Protein AF-A0A319BJ89-F1 (afdb_monomer_lite)

Radius of gyration: 18.57 Å; chains: 1; bounding box: 40×26×75 Å

pLDDT: mean 70.77, std 19.44, range [34.34, 92.25]

Secondary structure (DSSP, 8-state):
---------------------S--TT-EEEHHHHHHHHHHHS--S-------SS-----HHHHHHHHHHHHHTT-GGGGT-GGGGGGEEEEE-TTS-EEEEEPPTTEEEE---TTS--EEEE----

Structure (mmCIF, N/CA/C/O backbone):
data_AF-A0A319BJ89-F1
#
_entry.id   AF-A0A319BJ89-F1
#
loop_
_atom_site.group_PDB
_atom_site.id
_atom_site.type_symbol
_atom_site.label_atom_id
_atom_site.label_alt_id
_atom_site.label_comp_id
_atom_site.label_asym_id
_atom_site.label_entity_id
_atom_site.label_seq_id
_atom_site.pdbx_PDB_ins_code
_atom_site.Cartn_x
_atom_site.Cartn_y
_atom_site.Cartn_z
_atom_site.occupancy
_atom_site.B_iso_or_equiv
_atom_site.auth_seq_id
_atom_site.auth_comp_id
_atom_site.auth_asym_id
_atom_site.auth_atom_id
_atom_site.pdbx_PDB_model_num
ATOM 1 N N . MET A 1 1 ? 1.096 -6.872 54.218 1.00 38.06 1 MET A N 1
ATOM 2 C CA . MET A 1 1 ? -0.033 -6.518 53.331 1.00 38.06 1 MET A CA 1
ATOM 3 C C . MET A 1 1 ? 0.555 -6.288 51.948 1.00 38.06 1 MET A C 1
ATOM 5 O O . MET A 1 1 ? 1.396 -5.411 51.813 1.00 38.06 1 MET A O 1
ATOM 9 N N . MET A 1 2 ? 0.243 -7.154 50.984 1.00 40.88 2 MET A N 1
ATOM 10 C CA . MET A 1 2 ? 0.835 -7.157 49.641 1.00 40.88 2 MET A CA 1
ATOM 11 C C . MET A 1 2 ? -0.103 -6.385 48.708 1.00 40.88 2 MET A C 1
ATOM 13 O O . MET A 1 2 ? -1.248 -6.794 48.538 1.00 40.88 2 MET A O 1
ATOM 17 N N . LEU A 1 3 ? 0.339 -5.243 48.171 1.00 45.06 3 LEU A N 1
ATOM 18 C CA . LEU A 1 3 ? -0.423 -4.503 47.163 1.00 45.06 3 LEU A CA 1
ATOM 19 C C . LEU A 1 3 ? -0.260 -5.206 45.812 1.00 45.06 3 LEU A C 1
ATOM 21 O O . LEU A 1 3 ? 0.769 -5.079 45.154 1.00 45.06 3 LEU A O 1
ATOM 25 N N . THR A 1 4 ? -1.274 -5.958 45.397 1.00 51.03 4 THR A N 1
ATOM 26 C CA . THR A 1 4 ? -1.415 -6.427 44.016 1.00 51.03 4 THR A CA 1
ATOM 27 C C . THR A 1 4 ? -1.727 -5.234 43.119 1.00 51.03 4 THR A C 1
ATOM 29 O O . THR A 1 4 ? -2.862 -4.765 43.068 1.00 51.03 4 THR A O 1
ATOM 32 N N . ALA A 1 5 ? -0.708 -4.724 42.430 1.00 54.34 5 ALA A N 1
ATOM 33 C CA . ALA A 1 5 ? -0.881 -3.747 41.367 1.00 54.34 5 ALA A CA 1
ATOM 34 C C . ALA A 1 5 ? -1.501 -4.447 40.148 1.00 54.34 5 ALA A C 1
ATOM 36 O O . ALA A 1 5 ? -0.848 -5.237 39.469 1.00 54.34 5 ALA A O 1
ATOM 37 N N . ILE A 1 6 ? -2.783 -4.184 39.898 1.00 59.84 6 ILE A N 1
ATOM 38 C CA . ILE A 1 6 ? -3.468 -4.606 38.676 1.00 59.84 6 ILE A CA 1
ATOM 39 C C . ILE A 1 6 ? -3.052 -3.621 37.586 1.00 59.84 6 ILE A C 1
ATOM 41 O O . ILE A 1 6 ? -3.474 -2.467 37.588 1.00 59.84 6 ILE A O 1
ATOM 45 N N . ILE A 1 7 ? -2.191 -4.064 36.673 1.00 58.72 7 ILE A N 1
ATOM 46 C CA . ILE A 1 7 ? -1.822 -3.286 35.491 1.00 58.72 7 ILE A CA 1
ATOM 47 C C . ILE A 1 7 ? -2.914 -3.536 34.449 1.00 58.72 7 ILE A C 1
ATOM 49 O O . ILE A 1 7 ? -2.879 -4.516 33.708 1.00 58.72 7 ILE A O 1
ATOM 53 N N . THR A 1 8 ? -3.934 -2.681 34.430 1.00 52.72 8 THR A N 1
ATOM 54 C CA . THR A 1 8 ? -4.906 -2.622 33.335 1.00 52.72 8 THR A CA 1
ATOM 55 C C . THR A 1 8 ? -4.176 -2.253 32.048 1.00 52.72 8 THR A C 1
ATOM 57 O O . THR A 1 8 ? -3.699 -1.127 31.904 1.00 52.72 8 THR A O 1
ATOM 60 N N . ALA A 1 9 ? -4.079 -3.200 31.115 1.00 54.69 9 ALA A N 1
ATOM 61 C CA . ALA A 1 9 ? -3.617 -2.931 29.762 1.00 54.69 9 ALA A CA 1
ATOM 62 C C . ALA A 1 9 ? -4.633 -2.006 29.080 1.00 54.69 9 ALA A C 1
ATOM 64 O O . ALA A 1 9 ? -5.747 -2.418 28.760 1.00 54.69 9 ALA A O 1
ATOM 65 N N . ALA A 1 10 ? -4.265 -0.740 28.888 1.00 51.34 10 ALA A N 1
ATOM 66 C CA . ALA A 1 10 ? -4.998 0.140 27.997 1.00 51.34 10 ALA A CA 1
ATOM 67 C C . ALA A 1 10 ? -4.801 -0.393 26.572 1.00 51.34 10 ALA A C 1
ATOM 69 O O . ALA A 1 10 ? -3.725 -0.249 25.993 1.00 51.34 10 ALA A O 1
ATOM 70 N N . ALA A 1 11 ? -5.820 -1.049 26.016 1.00 47.56 11 ALA A N 1
ATOM 71 C CA . ALA A 1 11 ? -5.879 -1.258 24.581 1.00 47.56 11 ALA A CA 1
ATOM 72 C C . ALA A 1 11 ? -5.996 0.132 23.946 1.00 47.56 11 ALA A C 1
ATOM 74 O O . ALA A 1 11 ? -7.044 0.772 24.041 1.00 47.56 11 ALA A O 1
ATOM 75 N N . LEU A 1 12 ? -4.904 0.629 23.359 1.00 40.59 12 LEU A N 1
ATOM 76 C CA . LEU A 1 12 ? -4.971 1.783 22.474 1.00 40.59 12 LEU A CA 1
ATOM 77 C C . LEU A 1 12 ? -5.789 1.351 21.259 1.00 40.59 12 LEU A C 1
ATOM 79 O O . LEU A 1 12 ? -5.257 0.812 20.292 1.00 40.59 12 LEU A O 1
ATOM 83 N N . ALA A 1 13 ? -7.100 1.560 21.320 1.00 43.91 13 ALA A N 1
ATOM 84 C CA . ALA A 1 13 ? -7.894 1.662 20.117 1.00 43.91 13 ALA A CA 1
ATOM 85 C C . ALA A 1 13 ? -7.419 2.941 19.427 1.00 43.91 13 ALA A C 1
ATOM 87 O O . ALA A 1 13 ? -7.882 4.040 19.733 1.00 43.91 13 ALA A O 1
ATOM 88 N N . PHE A 1 14 ? -6.434 2.808 18.536 1.00 37.88 14 PHE A N 1
ATOM 89 C CA . PHE A 1 14 ? -6.236 3.798 17.497 1.00 37.88 14 PHE A CA 1
ATOM 90 C C . PHE A 1 14 ? -7.548 3.802 16.724 1.00 37.88 14 PHE A C 1
ATOM 92 O O . PHE A 1 14 ? -7.796 2.926 15.900 1.00 37.88 14 PHE A O 1
ATOM 99 N N . ALA A 1 15 ? -8.425 4.752 17.041 1.00 41.91 15 ALA A N 1
ATOM 100 C CA . ALA A 1 15 ? -9.450 5.171 16.114 1.00 41.91 15 ALA A CA 1
ATOM 101 C C . ALA A 1 15 ? -8.685 5.763 14.931 1.00 41.91 15 ALA A C 1
ATOM 103 O O . ALA A 1 15 ? -8.436 6.968 14.867 1.00 41.91 15 ALA A O 1
ATOM 104 N N . ALA A 1 16 ? -8.220 4.883 14.040 1.00 41.25 16 ALA A N 1
ATOM 105 C CA . ALA A 1 16 ? -7.848 5.249 12.700 1.00 41.25 16 A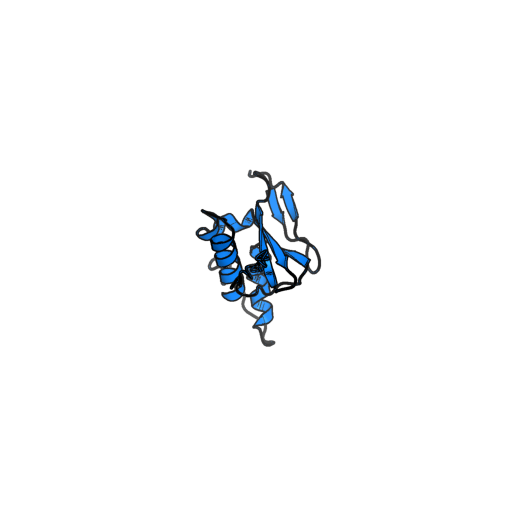LA A CA 1
ATOM 106 C C . ALA A 1 16 ? -9.119 5.864 12.136 1.00 41.25 16 ALA A C 1
ATOM 108 O O . ALA A 1 16 ? -10.036 5.178 11.700 1.00 41.25 16 ALA A O 1
ATOM 109 N N . SER A 1 17 ? -9.198 7.186 12.225 1.00 40.19 17 SER A N 1
ATOM 110 C CA . SER A 1 17 ? -10.139 7.982 11.457 1.00 40.19 17 SER A CA 1
ATOM 111 C C . SER A 1 17 ? -9.629 7.936 10.016 1.00 40.19 17 SER A C 1
ATOM 113 O O . SER A 1 17 ? -9.170 8.930 9.469 1.00 40.19 17 SER A O 1
ATOM 115 N N . ALA A 1 18 ? -9.553 6.731 9.455 1.00 48.38 18 ALA A N 1
ATOM 116 C CA . ALA A 1 18 ? -9.361 6.509 8.047 1.00 48.38 18 ALA A CA 1
ATOM 117 C C . ALA A 1 18 ? -10.747 6.728 7.462 1.00 48.38 18 ALA A C 1
ATOM 119 O O . ALA A 1 18 ? -11.698 6.045 7.843 1.00 48.38 18 ALA A O 1
ATOM 120 N N . SER A 1 19 ? -10.894 7.733 6.608 1.00 58.28 19 SER A N 1
ATOM 121 C CA . SER A 1 19 ? -12.042 7.817 5.712 1.00 58.28 19 SER A CA 1
ATOM 122 C C . SER A 1 19 ? -12.289 6.418 5.151 1.00 58.28 19 SER A C 1
ATOM 124 O O . SER A 1 19 ? -11.370 5.821 4.591 1.00 58.28 19 SER A O 1
ATOM 126 N N . ALA A 1 20 ? -13.484 5.869 5.379 1.00 59.31 20 ALA A N 1
ATOM 127 C CA . ALA A 1 20 ? -13.816 4.541 4.888 1.00 59.31 20 ALA A CA 1
ATOM 128 C C . ALA A 1 20 ? -13.695 4.565 3.364 1.00 59.31 20 ALA A C 1
ATOM 130 O O . ALA A 1 20 ? -14.365 5.359 2.698 1.00 59.31 20 ALA A O 1
ATOM 131 N N . ALA A 1 21 ? -12.801 3.745 2.824 1.00 69.25 21 ALA A N 1
ATOM 132 C CA . ALA A 1 21 ? -12.686 3.609 1.391 1.00 69.25 21 ALA A CA 1
ATOM 133 C C . ALA A 1 21 ? -13.879 2.803 0.871 1.00 69.25 21 ALA A C 1
ATOM 135 O O . ALA A 1 21 ? -14.317 1.822 1.474 1.00 69.25 21 ALA A O 1
ATOM 136 N N . THR A 1 22 ? -14.397 3.200 -0.283 1.00 79.44 22 THR A N 1
ATOM 137 C CA . THR A 1 22 ? -15.353 2.400 -1.044 1.00 79.44 22 THR A CA 1
ATOM 138 C C . THR A 1 22 ? -14.575 1.275 -1.718 1.00 79.44 22 THR A C 1
ATOM 140 O O . THR A 1 22 ? -14.071 1.435 -2.829 1.00 79.44 22 THR A O 1
ATOM 143 N N . CYS A 1 23 ? -14.419 0.158 -1.012 1.00 82.25 23 CYS A N 1
ATOM 144 C CA . CYS A 1 23 ? -13.698 -1.025 -1.465 1.00 82.25 23 CYS A CA 1
ATOM 145 C C . CYS A 1 23 ? -14.339 -2.301 -0.911 1.00 82.25 23 CYS A C 1
ATOM 147 O O . CYS A 1 23 ? -15.010 -2.278 0.117 1.00 82.25 23 CYS A O 1
ATOM 149 N N . THR A 1 24 ? -14.142 -3.427 -1.600 1.00 85.56 24 THR A N 1
ATOM 150 C CA . THR A 1 24 ? -14.537 -4.744 -1.073 1.00 85.56 24 THR A CA 1
ATOM 151 C C . THR A 1 24 ? -13.496 -5.202 -0.053 1.00 85.56 24 THR A C 1
ATOM 153 O O . THR A 1 24 ? -12.323 -5.308 -0.432 1.00 85.56 24 THR A O 1
ATOM 156 N N . PRO A 1 25 ? -13.896 -5.512 1.192 1.00 87.44 25 PRO A N 1
ATOM 157 C CA . PRO A 1 25 ? -12.981 -6.003 2.209 1.00 87.44 25 PRO A CA 1
ATOM 158 C C . PRO A 1 25 ? -12.223 -7.262 1.795 1.00 87.44 25 PRO A C 1
ATOM 160 O O . PRO A 1 25 ? -12.786 -8.170 1.180 1.00 87.44 25 PRO A O 1
ATOM 163 N N . GLY A 1 26 ? -10.950 -7.324 2.171 1.00 85.38 26 GLY A N 1
ATOM 164 C CA . GLY A 1 26 ? -10.047 -8.432 1.881 1.00 85.38 26 GLY A CA 1
ATOM 165 C C . GLY A 1 26 ? -9.427 -8.399 0.485 1.00 85.38 26 GLY A C 1
ATOM 166 O O . GLY A 1 26 ? -8.619 -9.280 0.191 1.00 85.38 26 GLY A O 1
ATOM 167 N N . LEU A 1 27 ? -9.775 -7.414 -0.354 1.00 88.81 27 LEU A N 1
ATOM 168 C CA . LEU A 1 27 ? -9.163 -7.237 -1.669 1.00 88.81 27 LEU A CA 1
ATOM 169 C C . LEU A 1 27 ? -8.056 -6.178 -1.666 1.00 88.81 27 LEU A C 1
ATOM 171 O O . LEU A 1 27 ? -8.115 -5.182 -0.938 1.00 88.81 27 LEU A O 1
ATOM 175 N N . ASP A 1 28 ? -7.071 -6.405 -2.529 1.00 90.81 28 ASP A N 1
ATOM 176 C CA . ASP A 1 28 ? -5.991 -5.469 -2.828 1.00 90.81 28 ASP A CA 1
ATOM 177 C C . ASP A 1 28 ? -6.315 -4.662 -4.089 1.00 90.81 28 ASP A C 1
ATOM 179 O O . ASP A 1 28 ? -6.761 -5.227 -5.088 1.00 90.81 28 ASP A O 1
ATOM 183 N N . TYR A 1 29 ? -6.062 -3.356 -4.051 1.00 89.50 29 TYR A N 1
ATOM 184 C CA . TYR A 1 29 ? -6.396 -2.425 -5.121 1.00 89.50 29 TYR A CA 1
ATOM 185 C C . TYR A 1 29 ? -5.231 -1.508 -5.479 1.00 89.50 29 TYR A C 1
ATOM 187 O O . TYR A 1 29 ? -4.543 -0.964 -4.611 1.00 89.50 29 TYR A O 1
ATOM 195 N N . CYS A 1 30 ? -5.082 -1.234 -6.768 1.00 90.50 30 CYS A N 1
ATOM 196 C CA . CYS A 1 30 ? -4.307 -0.107 -7.253 1.00 90.50 30 CYS A CA 1
ATOM 197 C C . CYS A 1 30 ? -5.022 1.202 -6.941 1.00 90.50 30 CYS A C 1
ATOM 199 O O . CYS A 1 30 ? -6.254 1.286 -6.943 1.00 90.50 30 CYS A O 1
ATOM 201 N N . SER A 1 31 ? -4.253 2.272 -6.762 1.00 86.69 31 SER A N 1
ATOM 202 C CA . SER A 1 31 ? -4.813 3.598 -6.489 1.00 86.69 31 SER A CA 1
ATOM 203 C C . SER A 1 31 ? -5.769 4.047 -7.576 1.00 86.69 31 SER A C 1
ATOM 205 O O . SER A 1 31 ? -6.856 4.505 -7.265 1.00 86.69 31 SER A O 1
ATOM 207 N N . ASN A 1 32 ? -5.422 3.853 -8.849 1.00 82.88 32 ASN A N 1
ATOM 208 C CA . ASN A 1 32 ? -6.303 4.218 -9.957 1.00 82.88 32 ASN A CA 1
ATOM 209 C C . ASN A 1 32 ? -7.658 3.502 -9.891 1.00 82.88 32 ASN A C 1
ATOM 211 O O . ASN A 1 32 ? -8.666 4.116 -10.213 1.00 82.88 32 ASN A O 1
ATOM 215 N N . VAL A 1 33 ? -7.693 2.247 -9.431 1.00 85.00 33 VAL A N 1
ATOM 216 C CA . VAL A 1 33 ? -8.943 1.497 -9.256 1.00 85.00 33 VAL A CA 1
ATOM 217 C C . VAL A 1 33 ? -9.733 2.060 -8.078 1.00 85.00 33 VAL A C 1
ATOM 219 O O . VAL A 1 33 ? -10.911 2.355 -8.227 1.00 85.00 33 VAL A O 1
ATOM 222 N N . LEU A 1 34 ? -9.096 2.303 -6.930 1.00 80.69 34 LEU A N 1
ATOM 223 C CA . LEU A 1 34 ? -9.767 2.931 -5.784 1.00 80.69 34 LEU A CA 1
ATOM 224 C C . LEU A 1 34 ? -10.322 4.318 -6.116 1.00 80.69 34 LEU A C 1
ATOM 226 O O . LEU A 1 34 ? -11.421 4.658 -5.687 1.00 80.69 34 LEU A O 1
ATOM 230 N N . LEU A 1 35 ? -9.590 5.126 -6.877 1.00 79.62 35 LEU A N 1
ATOM 231 C CA . LEU A 1 35 ? -10.027 6.470 -7.253 1.00 79.62 35 LEU A CA 1
ATOM 232 C C . LEU A 1 35 ? -11.196 6.441 -8.254 1.00 79.62 35 LEU A C 1
ATOM 234 O O . LEU A 1 35 ? -11.995 7.375 -8.245 1.00 79.62 35 LEU A O 1
ATOM 238 N N . ASP A 1 36 ? -11.318 5.372 -9.051 1.00 71.69 36 ASP A N 1
ATOM 239 C CA . ASP A 1 36 ? -12.404 5.139 -10.017 1.00 71.69 36 ASP A CA 1
ATOM 240 C C . ASP A 1 36 ? -13.670 4.554 -9.354 1.00 71.69 36 ASP A C 1
ATOM 242 O O . ASP A 1 36 ? -14.783 5.003 -9.619 1.00 71.69 36 ASP A O 1
ATOM 246 N N . VAL A 1 37 ? -13.517 3.617 -8.406 1.00 61.50 37 VAL A N 1
ATOM 247 C CA . VAL A 1 37 ? -14.641 2.920 -7.740 1.00 61.50 37 VAL A CA 1
ATOM 248 C C . VAL A 1 37 ? -15.523 3.862 -6.918 1.00 61.50 37 VAL A C 1
ATOM 250 O O . VAL A 1 37 ? -16.726 3.621 -6.804 1.00 61.50 37 VAL A O 1
ATOM 253 N N . GLY A 1 38 ? -14.980 4.949 -6.366 1.00 51.50 38 GLY A N 1
ATOM 254 C CA . GLY A 1 38 ? -15.812 5.902 -5.628 1.00 51.50 38 GLY A CA 1
ATOM 255 C C . GLY A 1 38 ? -16.881 6.572 -6.513 1.00 51.50 38 GLY A C 1
ATOM 256 O O . GLY A 1 38 ? -17.993 6.820 -6.051 1.00 51.50 38 GLY A O 1
ATOM 257 N N . GLU A 1 39 ? -16.650 6.683 -7.830 1.00 41.22 39 GLU A N 1
ATOM 258 C CA . GLU A 1 39 ? -17.658 7.190 -8.774 1.00 41.22 39 GLU A CA 1
ATOM 259 C C . GLU A 1 39 ? -18.918 6.295 -8.841 1.00 41.22 39 GLU A C 1
ATOM 261 O O . GLU A 1 39 ? -20.018 6.780 -9.119 1.00 41.22 39 GLU A O 1
ATOM 266 N N . LEU A 1 40 ? -18.796 4.994 -8.549 1.00 40.97 40 LEU A N 1
ATOM 267 C CA . LEU A 1 40 ? -19.911 4.041 -8.602 1.00 40.97 40 LEU A CA 1
ATOM 268 C C . LEU A 1 40 ? -20.808 4.082 -7.358 1.00 40.97 40 LEU A C 1
ATOM 270 O O . LEU A 1 40 ? -21.976 3.708 -7.455 1.00 40.97 40 LEU A O 1
ATOM 274 N N . ALA A 1 41 ? -20.309 4.545 -6.209 1.00 40.25 41 ALA A N 1
ATOM 275 C CA . ALA A 1 41 ? -21.092 4.591 -4.970 1.00 40.25 41 ALA A CA 1
ATOM 276 C C . ALA A 1 41 ? -21.987 5.838 -4.846 1.00 40.25 41 ALA A C 1
ATOM 278 O O . ALA A 1 41 ? -22.895 5.850 -4.016 1.00 40.25 41 ALA A O 1
ATOM 279 N N . LEU A 1 42 ? -21.778 6.863 -5.683 1.00 40.34 42 LEU A N 1
ATOM 280 C CA . LEU A 1 42 ? -22.570 8.101 -5.675 1.00 40.34 42 LEU A CA 1
ATOM 281 C C . LEU A 1 42 ? -23.438 8.310 -6.925 1.00 40.34 42 LEU A C 1
ATOM 283 O O . LEU A 1 42 ? -24.185 9.289 -6.982 1.00 40.34 42 LEU A O 1
ATOM 287 N N . ARG A 1 43 ? -23.380 7.424 -7.928 1.00 37.28 43 ARG A N 1
ATOM 288 C CA . ARG A 1 43 ? -24.162 7.599 -9.158 1.00 37.28 43 ARG A CA 1
ATOM 289 C C . ARG A 1 43 ? -25.497 6.855 -9.095 1.00 37.28 43 ARG A C 1
ATOM 291 O O . ARG A 1 43 ? -25.594 5.672 -9.407 1.00 37.28 43 ARG A O 1
ATOM 298 N N . GLU A 1 44 ? -26.549 7.605 -8.768 1.00 36.31 44 GLU A N 1
ATOM 299 C CA . GLU A 1 44 ? -27.902 7.340 -9.273 1.00 36.31 44 GLU A CA 1
ATOM 300 C C . GLU A 1 44 ? -27.880 7.163 -10.816 1.00 36.31 44 GLU A C 1
ATOM 302 O O . GLU A 1 44 ? -26.972 7.669 -11.482 1.00 36.31 44 GLU A O 1
ATOM 307 N N . PRO A 1 45 ? -28.838 6.430 -11.421 1.00 40.81 45 PRO A N 1
ATOM 308 C CA . PRO A 1 45 ? -28.683 5.725 -12.700 1.00 40.81 45 PRO A CA 1
ATOM 309 C C . PRO A 1 45 ? -28.793 6.611 -13.953 1.00 40.81 45 PRO A C 1
ATOM 311 O O . PRO A 1 45 ? -29.541 6.309 -14.881 1.00 40.81 45 PRO A O 1
ATOM 314 N N . THR A 1 46 ? -28.024 7.690 -14.042 1.00 40.78 46 THR A N 1
ATOM 315 C CA . THR A 1 46 ? -27.872 8.445 -15.290 1.00 40.78 46 THR A CA 1
ATOM 316 C C . THR A 1 46 ? -26.423 8.400 -15.733 1.00 40.78 46 THR A C 1
ATOM 318 O O . THR A 1 46 ? -25.564 9.128 -15.239 1.00 40.78 46 THR A O 1
ATOM 321 N N . GLY A 1 47 ? -26.166 7.477 -16.660 1.00 48.47 47 GLY A N 1
ATOM 322 C CA . GLY A 1 47 ? -24.926 7.400 -17.409 1.00 48.47 47 GLY A CA 1
ATOM 323 C C . GLY A 1 47 ? -24.651 8.653 -18.242 1.00 48.47 47 GLY A C 1
ATOM 324 O O . GLY A 1 47 ? -25.507 9.518 -18.414 1.00 48.47 47 GLY A O 1
ATOM 325 N N . LEU A 1 48 ? -23.442 8.651 -18.802 1.00 48.44 48 LEU A N 1
ATOM 326 C CA . LEU A 1 48 ? -22.740 9.718 -19.518 1.00 48.44 48 LEU A CA 1
ATOM 327 C C . LEU A 1 48 ? -22.059 10.758 -18.631 1.00 48.44 48 LEU A C 1
ATOM 329 O O . LEU A 1 48 ? -22.629 11.805 -18.367 1.00 48.44 48 LEU A O 1
ATOM 333 N N . LEU A 1 49 ? -20.763 10.557 -18.376 1.00 42.47 49 LEU A N 1
ATOM 334 C CA . LEU A 1 49 ? -19.776 11.610 -18.623 1.00 42.47 49 LEU A CA 1
ATOM 335 C C . LEU A 1 49 ? -18.452 10.988 -19.096 1.00 42.47 49 LEU A C 1
ATOM 337 O O . LEU A 1 49 ? -17.712 10.371 -18.342 1.00 42.47 49 LEU A O 1
ATOM 341 N N . ASN A 1 50 ? -18.170 11.183 -20.382 1.00 43.50 50 ASN A N 1
ATOM 342 C CA . ASN A 1 50 ? -16.856 11.043 -20.998 1.00 43.50 50 ASN A CA 1
ATOM 343 C C . ASN A 1 50 ? -15.852 11.951 -20.258 1.00 43.50 50 ASN A C 1
ATOM 345 O O . ASN A 1 50 ? -15.963 13.173 -20.376 1.00 43.50 50 ASN A O 1
ATOM 349 N N . LYS A 1 51 ? -14.894 11.400 -19.499 1.00 41.88 51 LYS A N 1
ATOM 350 C CA . LYS A 1 51 ? -13.800 12.189 -18.907 1.00 41.88 51 LYS A CA 1
ATOM 351 C C . LYS A 1 51 ? -12.447 11.795 -19.487 1.00 41.88 51 LYS A C 1
ATOM 353 O O . LYS A 1 51 ? -11.798 10.835 -19.095 1.00 41.88 51 LYS A O 1
ATOM 358 N N . THR A 1 52 ? -12.033 12.629 -20.432 1.00 34.34 52 THR A N 1
ATOM 359 C CA . THR A 1 52 ? -10.667 12.835 -20.904 1.00 34.34 52 THR A CA 1
ATOM 360 C C . THR A 1 52 ? -9.681 13.061 -19.751 1.00 34.34 52 THR A C 1
ATOM 362 O O . THR A 1 52 ? -9.865 13.968 -18.942 1.00 34.34 52 THR A O 1
ATOM 365 N N . HIS A 1 53 ? -8.631 12.240 -19.758 1.00 41.00 53 HIS A N 1
ATOM 366 C CA . HIS A 1 53 ? -7.254 12.316 -19.234 1.00 41.00 53 HIS A CA 1
ATOM 367 C C . HIS A 1 53 ? -6.653 13.661 -18.722 1.00 41.00 53 HIS A C 1
ATOM 369 O O . HIS A 1 53 ? -5.479 13.919 -18.971 1.00 41.00 53 HIS A O 1
ATOM 375 N N . SER A 1 54 ? -7.378 14.539 -18.013 1.00 37.31 54 SER A N 1
ATOM 376 C CA . SER A 1 54 ? -6.785 15.821 -17.569 1.00 37.31 54 SER A CA 1
ATOM 377 C C . SER A 1 54 ? -7.295 16.446 -16.267 1.00 37.31 54 SER A C 1
ATOM 379 O O . SER A 1 54 ? -6.888 17.549 -15.926 1.00 37.31 54 SER A O 1
ATOM 381 N N . SER A 1 55 ? -8.118 15.751 -15.493 1.00 38.94 55 SER A N 1
ATOM 382 C CA . SER A 1 55 ? -8.373 16.094 -14.091 1.00 38.94 55 SER A CA 1
ATOM 383 C C . SER A 1 55 ? -8.834 14.813 -13.426 1.00 38.94 55 SER A C 1
ATOM 385 O O . SER A 1 55 ? -9.950 14.370 -13.697 1.00 38.94 55 SER A O 1
ATOM 387 N N . VA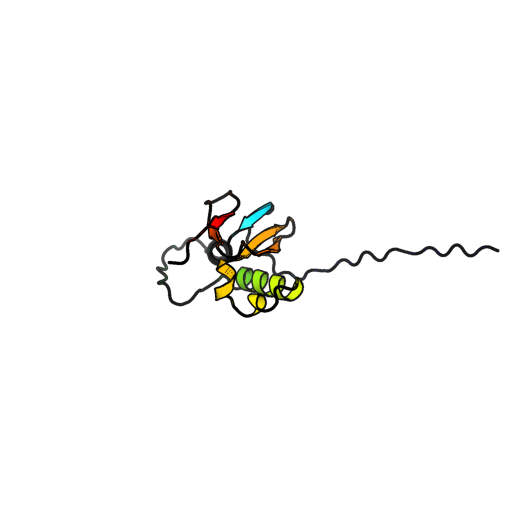L A 1 56 ? -7.965 14.193 -12.624 1.00 44.75 56 VAL A N 1
ATOM 388 C CA . VAL A 1 56 ? -8.320 13.041 -11.791 1.00 44.75 56 VAL A CA 1
ATOM 389 C C . VAL A 1 56 ? -9.409 13.527 -10.834 1.00 44.75 56 VAL A C 1
ATOM 391 O O . VAL A 1 56 ? -9.142 14.143 -9.809 1.00 44.75 56 VAL A O 1
ATOM 394 N N . ASN A 1 57 ? -10.667 13.366 -11.236 1.00 43.50 57 ASN A N 1
ATOM 395 C CA . ASN A 1 57 ? -11.830 13.625 -10.402 1.00 43.50 57 ASN A CA 1
ATOM 396 C C . ASN A 1 57 ? -12.018 12.369 -9.553 1.00 43.50 57 ASN A C 1
ATOM 398 O O . ASN A 1 57 ? -12.985 11.634 -9.707 1.00 43.50 57 ASN A O 1
ATOM 402 N N . SER A 1 58 ? -10.989 12.079 -8.757 1.00 51.78 58 SER A N 1
ATOM 403 C CA . SER A 1 58 ? -11.004 11.028 -7.761 1.00 51.78 58 SER A CA 1
ATOM 404 C C . SER A 1 58 ? -12.196 11.265 -6.858 1.00 51.78 58 SER A C 1
ATOM 406 O O . SER A 1 58 ? -12.417 12.407 -6.443 1.00 51.78 58 SER A O 1
ATOM 408 N N . ASP A 1 59 ? -12.922 10.215 -6.498 1.00 58.50 59 ASP A N 1
ATOM 409 C CA . ASP A 1 59 ? -13.874 10.354 -5.408 1.00 58.50 59 ASP A CA 1
ATOM 410 C C . ASP A 1 59 ? -13.149 10.937 -4.181 1.00 58.50 59 ASP A C 1
ATOM 412 O O . ASP A 1 59 ? -12.118 10.383 -3.759 1.00 58.50 59 ASP A O 1
ATOM 416 N N . PRO A 1 60 ? -13.619 12.072 -3.628 1.00 65.38 60 PRO A N 1
ATOM 417 C CA . PRO A 1 60 ? -12.930 12.728 -2.529 1.00 65.38 60 PRO A CA 1
ATOM 418 C C . PRO A 1 60 ? -12.813 11.792 -1.324 1.00 65.38 60 PRO A C 1
ATOM 420 O O . PRO A 1 60 ? -11.844 11.891 -0.582 1.00 65.38 60 PRO A O 1
ATOM 423 N N . SER A 1 61 ? -13.725 10.835 -1.156 1.00 71.56 61 SER A N 1
ATOM 424 C CA . SER A 1 61 ? -13.711 9.876 -0.049 1.00 71.56 61 SER A CA 1
ATOM 425 C C . SER A 1 61 ? -12.515 8.929 -0.145 1.00 71.56 61 SER A C 1
ATOM 427 O O . SER A 1 61 ? -11.757 8.802 0.815 1.00 71.56 61 SER A O 1
ATOM 429 N N . ASN A 1 62 ? -12.283 8.334 -1.321 1.00 78.25 62 ASN A N 1
ATOM 430 C CA . ASN A 1 62 ? -11.191 7.380 -1.545 1.00 78.25 62 ASN A CA 1
ATOM 431 C C . ASN A 1 62 ? -9.834 8.081 -1.671 1.00 78.25 62 ASN A C 1
ATOM 433 O O . ASN A 1 62 ? -8.841 7.599 -1.128 1.00 78.25 62 ASN A O 1
ATOM 437 N N . SER A 1 63 ? -9.785 9.257 -2.305 1.00 80.75 63 SER A N 1
ATOM 438 C CA . SER A 1 63 ? -8.570 10.081 -2.330 1.00 80.75 63 SER A CA 1
ATOM 439 C C . SER A 1 63 ? -8.166 10.537 -0.924 1.00 80.75 63 SER A C 1
ATOM 441 O O . SER A 1 63 ? -6.984 10.493 -0.579 1.00 80.75 63 SER A O 1
ATOM 443 N N . ASN A 1 64 ? -9.133 10.940 -0.091 1.00 82.12 64 ASN A N 1
ATOM 444 C CA . ASN A 1 64 ? -8.868 11.293 1.302 1.00 82.12 64 ASN A CA 1
ATOM 445 C C . ASN A 1 64 ? -8.477 10.060 2.118 1.00 82.12 64 ASN A C 1
ATOM 447 O O . ASN A 1 64 ? -7.555 10.154 2.915 1.00 82.12 64 ASN A O 1
ATOM 451 N N . ALA A 1 65 ? -9.117 8.902 1.910 1.00 83.69 65 ALA A N 1
ATOM 452 C CA . ALA A 1 65 ? -8.736 7.638 2.549 1.00 83.69 65 ALA A CA 1
ATOM 453 C C . ALA A 1 65 ? -7.276 7.279 2.266 1.00 83.69 65 ALA A C 1
ATOM 455 O O . ALA A 1 65 ? -6.516 7.038 3.199 1.00 83.69 65 ALA A O 1
ATOM 456 N N . ILE A 1 66 ? -6.859 7.330 0.999 1.00 86.50 66 ILE A N 1
ATOM 457 C CA . ILE A 1 66 ? -5.478 7.048 0.603 1.00 86.50 66 ILE A CA 1
ATOM 458 C C . ILE A 1 66 ? -4.516 8.066 1.221 1.00 86.50 66 ILE A C 1
ATOM 460 O O . ILE A 1 66 ? -3.555 7.668 1.878 1.00 86.50 66 ILE A O 1
ATOM 464 N N . SER A 1 67 ? -4.773 9.370 1.060 1.00 85.88 67 SER A N 1
ATOM 465 C CA . SER A 1 67 ? -3.882 10.405 1.600 1.00 85.88 67 SER A CA 1
ATOM 466 C C . SER A 1 67 ? -3.774 10.308 3.123 1.00 85.88 67 SER A C 1
ATOM 468 O O . SER A 1 67 ? -2.667 10.297 3.656 1.00 85.88 67 SER A O 1
ATOM 470 N N . GLN A 1 68 ? -4.893 10.130 3.828 1.00 86.38 68 GLN A N 1
ATOM 471 C CA . GLN A 1 68 ? -4.921 9.980 5.280 1.00 86.38 68 GLN A CA 1
ATOM 472 C C . GLN A 1 68 ? -4.193 8.710 5.741 1.00 86.38 68 GLN A C 1
ATOM 474 O O . GLN A 1 68 ? -3.428 8.765 6.703 1.00 86.38 68 GLN A O 1
ATOM 479 N N . THR A 1 69 ? -4.378 7.581 5.050 1.00 87.69 69 THR A N 1
ATOM 480 C CA . THR A 1 69 ? -3.639 6.340 5.318 1.00 87.69 69 THR A CA 1
ATOM 481 C C . THR A 1 69 ? -2.136 6.549 5.135 1.00 87.69 69 THR A C 1
ATOM 483 O O . THR A 1 69 ? -1.358 6.177 6.010 1.00 87.69 69 THR A O 1
ATOM 486 N N . LEU A 1 70 ? -1.699 7.198 4.053 1.00 88.06 70 LEU A N 1
ATOM 487 C CA . LEU A 1 70 ? -0.279 7.474 3.820 1.00 88.06 70 LEU A CA 1
ATOM 488 C C . LEU A 1 70 ? 0.296 8.436 4.869 1.00 88.06 70 LEU A C 1
ATOM 490 O O . LEU A 1 70 ? 1.406 8.216 5.347 1.00 88.06 70 LEU A O 1
ATOM 494 N N . GLN A 1 71 ? -0.453 9.457 5.291 1.00 88.06 71 GLN A N 1
ATOM 495 C CA . GLN A 1 71 ? -0.035 10.363 6.368 1.00 88.06 71 GLN A CA 1
ATOM 496 C C . GLN A 1 71 ? 0.099 9.633 7.712 1.00 88.06 71 GLN A C 1
ATOM 498 O O . GLN A 1 71 ? 1.079 9.830 8.429 1.00 88.06 71 GLN A O 1
ATOM 503 N N . ASN A 1 72 ? -0.856 8.759 8.039 1.00 85.81 72 ASN A N 1
ATOM 504 C CA . ASN A 1 72 ? -0.927 8.091 9.339 1.00 85.81 72 ASN A CA 1
ATOM 505 C C . ASN A 1 72 ? 0.016 6.887 9.456 1.00 85.81 72 ASN A C 1
ATOM 507 O O . ASN A 1 72 ? 0.475 6.569 10.551 1.00 85.81 72 ASN A O 1
ATOM 511 N N . SER A 1 73 ? 0.297 6.205 8.346 1.00 83.44 73 SER A N 1
ATOM 512 C CA . SER A 1 73 ? 1.062 4.953 8.321 1.00 83.44 73 SER A CA 1
ATOM 513 C C . SER A 1 73 ? 2.506 5.126 7.841 1.00 83.44 73 SER A C 1
ATOM 515 O O . SER A 1 73 ? 3.164 4.138 7.535 1.00 83.44 73 SER A O 1
ATOM 517 N N . GLY A 1 74 ? 3.014 6.362 7.771 1.00 82.00 74 GLY A N 1
ATOM 518 C CA . GLY A 1 74 ? 4.417 6.625 7.435 1.00 82.00 74 GLY A CA 1
ATOM 519 C C . GLY A 1 74 ? 4.746 6.573 5.939 1.00 82.00 74 GLY A C 1
ATOM 520 O O . GLY A 1 74 ? 5.886 6.312 5.576 1.00 82.00 74 GLY A O 1
ATOM 521 N N . GLY A 1 75 ? 3.779 6.861 5.067 1.00 79.69 75 GLY A N 1
ATOM 522 C CA . GLY A 1 75 ? 3.956 6.964 3.613 1.00 79.69 75 GLY A CA 1
ATOM 523 C C . GLY A 1 75 ? 4.823 8.133 3.142 1.00 79.69 75 GLY A C 1
ATOM 524 O O . GLY A 1 75 ? 5.114 8.228 1.957 1.00 79.69 75 GLY A O 1
ATOM 525 N N . GLY A 1 76 ? 5.273 9.022 4.031 1.00 84.31 76 GLY A N 1
ATOM 526 C CA . GLY A 1 76 ? 6.276 10.042 3.707 1.00 84.31 76 GLY A CA 1
ATOM 527 C C . GLY A 1 76 ? 5.901 10.890 2.486 1.00 84.31 76 GLY A C 1
ATOM 528 O O . GLY A 1 76 ? 4.838 11.512 2.456 1.00 84.3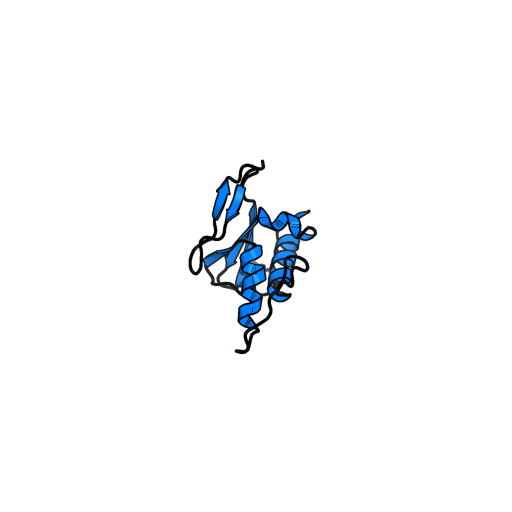1 76 GLY A O 1
ATOM 529 N N . SER A 1 77 ? 6.770 10.909 1.471 1.00 80.44 77 SER A N 1
ATOM 530 C CA . SER A 1 77 ? 6.551 11.661 0.227 1.00 80.44 77 SER A CA 1
ATOM 531 C C . SER A 1 77 ? 5.288 11.229 -0.527 1.00 80.44 77 SER A C 1
ATOM 533 O O . SER A 1 77 ? 4.623 12.085 -1.110 1.00 80.44 77 SER A O 1
ATOM 535 N N . TYR A 1 78 ? 4.891 9.951 -0.439 1.00 83.00 78 TYR A N 1
ATOM 536 C CA . TYR A 1 78 ? 3.680 9.435 -1.084 1.00 83.00 78 TYR A CA 1
ATOM 537 C C . TYR A 1 78 ? 2.419 10.156 -0.601 1.00 83.00 78 TYR A C 1
ATOM 539 O O . TYR A 1 78 ? 1.493 10.374 -1.373 1.00 83.00 78 TYR A O 1
ATOM 547 N N . ALA A 1 79 ? 2.370 10.592 0.661 1.00 81.31 79 ALA A N 1
ATOM 548 C CA . ALA A 1 79 ? 1.200 11.275 1.215 1.00 81.31 79 ALA A CA 1
ATOM 549 C C . ALA A 1 79 ? 0.849 12.592 0.496 1.00 81.31 79 ALA A C 1
ATOM 551 O O . ALA A 1 79 ? -0.309 13.015 0.531 1.00 81.31 79 ALA A O 1
ATOM 552 N N . ASN A 1 80 ? 1.844 13.222 -0.140 1.00 76.44 80 ASN A N 1
ATOM 553 C CA . ASN A 1 80 ? 1.739 14.539 -0.769 1.00 76.44 80 ASN A CA 1
ATOM 554 C C . ASN A 1 80 ? 1.862 14.496 -2.300 1.00 76.44 80 ASN A C 1
ATOM 556 O O . ASN A 1 80 ? 1.591 15.503 -2.949 1.00 76.44 80 ASN A O 1
ATOM 560 N N . ASP A 1 81 ? 2.258 13.360 -2.879 1.00 81.75 81 ASP A N 1
ATOM 561 C CA . ASP A 1 81 ? 2.399 13.193 -4.324 1.00 81.75 81 ASP A CA 1
ATOM 562 C C . ASP A 1 81 ? 1.480 12.083 -4.835 1.00 81.75 81 ASP A C 1
ATOM 564 O O . ASP A 1 81 ? 1.842 10.909 -4.857 1.00 81.75 81 ASP A O 1
ATOM 568 N N . GLN A 1 82 ? 0.287 12.462 -5.292 1.00 81.38 82 GLN A N 1
ATOM 569 C CA . GLN A 1 82 ? -0.669 11.514 -5.870 1.00 81.38 82 GLN A CA 1
ATOM 570 C C . GLN A 1 82 ? -0.119 10.782 -7.095 1.00 81.38 82 GLN A C 1
ATOM 572 O O . GLN A 1 82 ? -0.537 9.659 -7.372 1.00 81.38 82 GLN A O 1
ATOM 577 N N . SER A 1 83 ? 0.822 11.390 -7.826 1.00 80.56 83 SER A N 1
ATOM 578 C CA . SER A 1 83 ? 1.415 10.748 -8.997 1.00 80.56 83 SER A CA 1
ATOM 579 C C . SER A 1 83 ? 2.182 9.505 -8.584 1.00 80.56 83 SER A C 1
ATOM 581 O O . SER A 1 83 ? 2.108 8.509 -9.274 1.00 80.56 83 SER A O 1
ATOM 583 N N . SER A 1 84 ? 2.856 9.511 -7.437 1.00 83.44 84 SER A N 1
ATOM 584 C CA . SER A 1 84 ? 3.633 8.364 -6.952 1.00 83.44 84 SER A CA 1
ATOM 585 C C . SER A 1 84 ? 2.791 7.161 -6.500 1.00 83.44 84 SER A C 1
ATOM 587 O O . SER A 1 84 ? 3.329 6.086 -6.237 1.00 83.44 84 SER A O 1
ATOM 589 N N . TRP A 1 85 ? 1.463 7.299 -6.441 1.00 87.31 85 TRP A N 1
ATOM 590 C CA . TRP A 1 85 ? 0.570 6.237 -5.981 1.00 87.31 85 TRP A CA 1
ATOM 591 C C . TRP A 1 85 ? 0.474 5.047 -6.947 1.00 87.31 85 TRP A C 1
ATOM 593 O O . TRP A 1 85 ? 0.098 3.960 -6.522 1.00 87.31 85 TRP A O 1
ATOM 603 N N . TYR A 1 86 ? 0.860 5.194 -8.222 1.00 84.31 86 TYR A N 1
ATOM 604 C CA . TYR A 1 86 ? 0.836 4.077 -9.184 1.00 84.31 86 TYR A CA 1
ATOM 605 C C . TYR A 1 86 ? 1.752 2.906 -8.783 1.00 84.31 86 TYR A C 1
ATOM 607 O O . TYR A 1 86 ? 1.539 1.773 -9.222 1.00 84.31 86 TYR A O 1
ATOM 615 N N . SER A 1 87 ? 2.773 3.172 -7.961 1.00 85.94 87 SER A N 1
ATOM 616 C CA . SER A 1 87 ? 3.697 2.165 -7.425 1.00 85.94 87 SER A CA 1
ATOM 617 C C . SER A 1 87 ? 3.217 1.577 -6.103 1.00 85.94 87 SER A C 1
ATOM 619 O O . SER A 1 87 ? 3.972 0.874 -5.438 1.00 85.9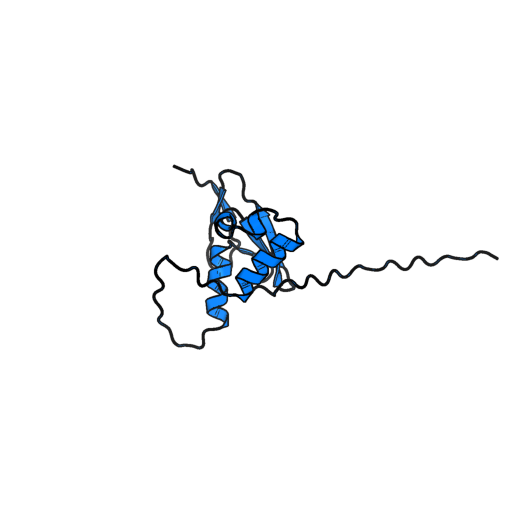4 87 SER A O 1
ATOM 621 N N . LEU A 1 88 ? 1.999 1.890 -5.668 1.00 89.94 88 LEU A N 1
ATOM 622 C CA . LEU A 1 88 ? 1.459 1.452 -4.391 1.00 89.94 88 LEU A CA 1
ATOM 623 C C . LEU A 1 88 ? 0.279 0.513 -4.614 1.00 89.94 88 LEU A C 1
ATOM 625 O O . LEU A 1 88 ? -0.524 0.685 -5.534 1.00 89.94 88 LEU A O 1
ATOM 629 N N . ILE A 1 89 ? 0.148 -0.452 -3.713 1.00 92.12 89 ILE A N 1
ATOM 630 C CA . ILE A 1 89 ? -1.025 -1.312 -3.625 1.00 92.12 89 ILE A CA 1
ATOM 631 C C . ILE A 1 89 ? -1.660 -1.161 -2.245 1.00 92.12 89 ILE A C 1
ATOM 633 O O . ILE A 1 89 ? -0.969 -1.111 -1.221 1.00 92.12 89 ILE A O 1
ATOM 637 N N . PHE A 1 90 ? -2.983 -1.049 -2.238 1.00 91.62 90 PHE A N 1
ATOM 638 C CA . PHE A 1 90 ? -3.788 -0.748 -1.065 1.00 91.62 90 PHE A CA 1
ATOM 639 C C . PHE A 1 90 ? -4.674 -1.935 -0.725 1.00 91.62 90 PHE A C 1
ATOM 641 O O . PHE A 1 90 ? -5.515 -2.336 -1.523 1.00 91.62 90 PHE A O 1
ATOM 648 N N . HIS A 1 91 ? -4.518 -2.467 0.476 1.00 91.19 91 HIS A N 1
ATOM 649 C CA . HIS A 1 91 ? -5.367 -3.526 0.989 1.00 91.19 91 HIS A CA 1
ATOM 650 C C . HIS A 1 91 ? -6.563 -2.931 1.734 1.00 91.19 91 HIS A C 1
ATOM 652 O O . HIS A 1 91 ? -6.397 -2.098 2.632 1.00 91.19 91 HIS A O 1
ATOM 658 N N . CYS A 1 92 ? -7.764 -3.376 1.371 1.00 90.31 92 CYS A N 1
ATOM 659 C CA . CYS A 1 92 ? -9.011 -2.985 2.018 1.00 90.31 92 CYS A CA 1
ATOM 660 C C . CYS A 1 92 ? -9.282 -3.878 3.235 1.00 90.31 92 CYS A C 1
ATOM 662 O O . CYS A 1 92 ? -9.576 -5.064 3.088 1.00 90.31 92 CYS A O 1
ATOM 664 N N . ASN A 1 93 ? -9.215 -3.318 4.442 1.00 87.62 93 ASN A N 1
ATOM 665 C CA . ASN A 1 93 ? -9.494 -4.056 5.673 1.00 87.62 93 ASN A CA 1
ATOM 666 C C . ASN A 1 93 ? -11.005 -4.306 5.860 1.00 87.62 93 ASN A C 1
ATOM 668 O O . ASN A 1 93 ? -11.849 -3.676 5.224 1.00 87.62 93 ASN A O 1
ATOM 672 N N . ASN A 1 94 ? -11.364 -5.189 6.799 1.00 86.62 94 ASN A N 1
ATOM 673 C CA . ASN A 1 94 ? -12.765 -5.477 7.151 1.00 86.62 94 ASN A CA 1
ATOM 674 C C . ASN A 1 94 ? -13.554 -4.253 7.638 1.00 86.62 94 ASN A C 1
ATOM 676 O O . ASN A 1 94 ? -14.769 -4.194 7.461 1.00 86.62 94 ASN A O 1
ATOM 680 N N . ASP A 1 95 ? -12.881 -3.278 8.242 1.00 83.12 95 ASP A N 1
ATOM 681 C CA . ASP A 1 95 ? -13.460 -2.009 8.679 1.00 83.12 95 ASP A CA 1
ATOM 682 C C . ASP A 1 95 ? -13.459 -0.926 7.581 1.00 83.12 95 ASP A C 1
ATOM 684 O O . ASP A 1 95 ? -13.813 0.215 7.858 1.00 83.12 95 ASP A O 1
ATOM 688 N N . HIS A 1 96 ? -13.108 -1.279 6.338 1.00 80.56 96 HIS A N 1
ATOM 689 C CA . HIS A 1 96 ? -12.961 -0.376 5.184 1.00 80.56 96 HIS A CA 1
ATOM 690 C C . HIS A 1 96 ? -11.851 0.679 5.328 1.00 80.56 96 HIS A C 1
ATOM 692 O O . HIS A 1 96 ? -11.746 1.589 4.501 1.00 80.56 96 HIS A O 1
ATOM 698 N N . SER A 1 97 ? -10.985 0.562 6.339 1.00 84.94 97 SER A N 1
ATOM 699 C CA . SER A 1 97 ? -9.708 1.269 6.333 1.00 84.94 97 SER A CA 1
ATOM 700 C C . SER A 1 97 ? -8.761 0.667 5.299 1.00 84.94 97 SER A C 1
ATOM 702 O O . SER A 1 97 ? -8.868 -0.503 4.922 1.00 84.94 97 SER A O 1
ATOM 704 N N . LEU A 1 98 ? -7.807 1.478 4.850 1.00 87.44 98 LEU A N 1
ATOM 705 C CA . LEU A 1 98 ? -6.777 1.046 3.917 1.00 87.44 98 LEU A CA 1
ATOM 706 C C . LEU A 1 98 ? -5.464 0.817 4.655 1.00 87.44 98 LEU A C 1
ATOM 708 O O . LEU A 1 98 ? -5.028 1.660 5.443 1.00 87.44 98 LEU A O 1
ATOM 712 N N . THR A 1 99 ? -4.799 -0.285 4.330 1.00 9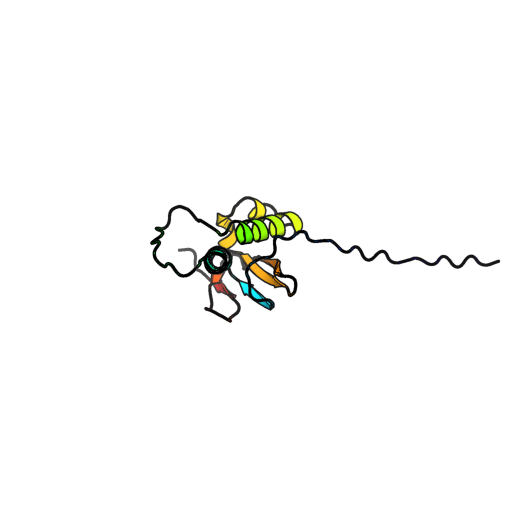0.56 99 THR A N 1
ATOM 713 C CA . THR A 1 99 ? -3.353 -0.438 4.528 1.00 90.56 99 THR A CA 1
ATOM 714 C C . THR A 1 99 ? -2.665 -0.404 3.171 1.00 90.56 99 THR A C 1
ATOM 716 O O . THR A 1 99 ? -3.312 -0.585 2.143 1.00 90.56 99 THR A O 1
ATOM 719 N N . TRP A 1 100 ? -1.371 -0.106 3.134 1.00 90.62 100 TRP A N 1
ATOM 720 C CA . TRP A 1 100 ? -0.654 0.065 1.876 1.00 90.62 100 TRP A CA 1
ATOM 721 C C . TRP A 1 100 ? 0.720 -0.587 1.934 1.00 90.62 100 TRP A C 1
ATOM 723 O O . TRP A 1 100 ? 1.297 -0.779 3.008 1.00 90.62 100 TRP A O 1
ATOM 733 N N . ARG A 1 101 ? 1.244 -0.910 0.758 1.00 89.81 101 ARG A N 1
ATOM 734 C CA . ARG A 1 101 ? 2.630 -1.326 0.560 1.00 89.81 101 ARG A CA 1
ATOM 735 C C . ARG A 1 101 ? 3.131 -0.823 -0.787 1.00 89.81 101 ARG A C 1
ATOM 737 O O . ARG A 1 101 ? 2.355 -0.644 -1.724 1.00 89.81 101 ARG A O 1
ATOM 744 N N . GLU A 1 102 ? 4.435 -0.614 -0.865 1.00 89.38 102 GLU A N 1
ATOM 745 C CA . GLU A 1 102 ? 5.121 -0.276 -2.107 1.00 89.38 102 GLU A CA 1
ATOM 746 C C . GLU A 1 102 ? 5.283 -1.536 -2.974 1.00 89.38 102 GLU A C 1
ATOM 748 O O . GLU A 1 102 ? 5.607 -2.619 -2.469 1.00 89.38 102 GLU A O 1
ATOM 753 N N . CYS A 1 103 ? 5.037 -1.397 -4.273 1.00 86.88 103 CYS A N 1
ATOM 754 C CA . CYS A 1 103 ? 5.503 -2.333 -5.286 1.00 86.88 103 CYS A CA 1
ATOM 755 C C . CYS A 1 103 ? 7.029 -2.208 -5.434 1.00 86.88 103 CYS A C 1
ATOM 757 O O . CYS A 1 103 ? 7.614 -1.187 -5.084 1.00 86.88 103 CYS A O 1
ATOM 759 N N . GLY A 1 104 ? 7.711 -3.247 -5.917 1.00 85.19 104 GLY A N 1
ATOM 760 C CA . GLY A 1 104 ? 9.156 -3.193 -6.120 1.00 85.19 104 GLY A CA 1
ATOM 761 C C . GLY A 1 104 ? 9.587 -2.071 -7.072 1.00 85.19 104 GLY A C 1
ATOM 762 O O . GLY A 1 104 ? 8.798 -1.540 -7.843 1.00 85.19 104 GLY A O 1
ATOM 763 N N . TYR A 1 105 ? 10.881 -1.743 -7.062 1.00 81.25 105 TYR A N 1
ATOM 764 C CA . TYR A 1 105 ? 11.453 -0.591 -7.781 1.00 81.25 105 TYR A CA 1
ATOM 765 C C . TYR A 1 105 ? 11.136 -0.521 -9.292 1.00 81.25 105 TYR A C 1
ATOM 767 O O . TYR A 1 105 ? 11.132 0.558 -9.874 1.00 81.25 105 TYR A O 1
ATOM 775 N N . TYR A 1 106 ? 10.868 -1.662 -9.932 1.00 83.62 106 TYR A N 1
ATOM 776 C CA . TYR A 1 106 ? 10.496 -1.756 -11.352 1.00 83.62 106 TYR A CA 1
ATOM 777 C C . TYR A 1 106 ? 9.082 -2.304 -11.554 1.00 83.62 106 TYR A C 1
ATOM 779 O O . TYR A 1 106 ? 8.758 -2.842 -12.612 1.00 83.62 106 TYR A O 1
ATOM 787 N N . GLU A 1 107 ? 8.259 -2.255 -10.516 1.00 88.44 107 GLU A N 1
ATOM 788 C CA . GLU A 1 107 ? 6.912 -2.784 -10.538 1.00 88.44 107 GLU A CA 1
ATOM 789 C C . GLU A 1 107 ? 5.899 -1.648 -10.451 1.00 88.44 107 GLU A C 1
ATOM 791 O O . GLU A 1 107 ? 6.070 -0.682 -9.711 1.00 88.44 107 GLU A O 1
ATOM 796 N N . LEU A 1 108 ? 4.816 -1.790 -11.204 1.00 87.62 108 LEU A N 1
ATOM 797 C CA . LEU A 1 108 ? 3.650 -0.922 -11.118 1.00 87.62 108 LEU A CA 1
ATOM 798 C C . LEU A 1 108 ? 2.472 -1.765 -10.659 1.00 87.62 108 LEU A C 1
ATOM 800 O O . LEU A 1 108 ? 2.416 -2.971 -10.922 1.00 87.62 108 LEU A O 1
ATOM 804 N N . CYS A 1 109 ? 1.513 -1.135 -9.996 1.00 90.12 109 CYS A N 1
ATOM 805 C CA . CYS A 1 109 ? 0.278 -1.820 -9.680 1.00 90.12 109 CYS A CA 1
ATOM 806 C C . CYS A 1 109 ? -0.548 -2.034 -10.961 1.00 90.12 109 CYS A C 1
ATOM 808 O O . CYS A 1 109 ? -0.812 -1.090 -11.710 1.00 90.12 109 CYS A O 1
ATOM 810 N N . ALA A 1 110 ? -0.968 -3.274 -11.209 1.00 90.38 110 ALA A N 1
ATOM 811 C CA . ALA A 1 110 ? -1.837 -3.651 -12.314 1.00 90.38 110 ALA A CA 1
ATOM 812 C C . ALA A 1 110 ? -3.196 -4.152 -11.820 1.00 90.38 110 ALA A C 1
ATOM 814 O O . ALA A 1 110 ? -3.282 -5.026 -10.953 1.00 90.38 110 ALA A O 1
ATOM 815 N N . ASN A 1 111 ? -4.249 -3.615 -12.441 1.00 88.44 111 ASN A N 1
ATOM 816 C CA . ASN A 1 111 ? -5.628 -4.007 -12.189 1.00 88.44 111 ASN A CA 1
ATOM 817 C C . ASN A 1 111 ? -5.901 -5.412 -12.749 1.00 88.44 111 ASN A C 1
ATOM 819 O O . ASN A 1 111 ? -5.812 -5.624 -13.961 1.00 88.44 111 ASN A O 1
ATOM 823 N N . GLN A 1 112 ? -6.277 -6.354 -11.887 1.00 88.19 112 GLN A N 1
ATOM 824 C CA . GLN A 1 112 ? -6.547 -7.748 -12.272 1.00 88.19 112 GLN A CA 1
ATOM 825 C C . GLN A 1 112 ? -8.012 -8.003 -12.657 1.00 88.19 112 GLN A C 1
ATOM 827 O O . GLN A 1 112 ? -8.376 -9.116 -13.060 1.00 88.19 112 GLN A O 1
ATOM 832 N N . GLY A 1 113 ? -8.846 -6.970 -12.576 1.00 80.00 113 GLY A N 1
ATOM 833 C CA . GLY A 1 113 ? -10.270 -6.998 -12.862 1.00 80.00 113 GLY A CA 1
ATOM 834 C C . GLY A 1 113 ? -11.127 -7.196 -11.613 1.00 80.00 113 GLY A C 1
ATOM 835 O O . GLY A 1 113 ? -10.654 -7.536 -10.532 1.00 80.00 113 GLY A O 1
ATOM 836 N N . SER A 1 114 ? -12.434 -6.992 -11.782 1.00 79.19 114 SER A N 1
ATOM 837 C CA . SER A 1 114 ? -13.402 -7.009 -10.680 1.00 79.19 114 SER A CA 1
ATOM 838 C C . SER A 1 114 ? -13.376 -8.319 -9.879 1.00 79.19 114 SER A C 1
ATOM 840 O O . SER A 1 114 ? -13.361 -9.413 -10.449 1.00 79.19 114 SER A O 1
ATOM 842 N N . GLY A 1 115 ? -13.398 -8.195 -8.549 1.00 79.94 115 GLY A N 1
ATOM 843 C CA . GLY A 1 115 ? -13.430 -9.326 -7.618 1.00 79.94 115 GLY A CA 1
ATOM 844 C C . GLY A 1 115 ? -12.099 -10.065 -7.458 1.00 79.94 115 GLY A C 1
ATOM 845 O O . GLY A 1 115 ? -12.080 -11.145 -6.869 1.00 79.94 115 GLY A O 1
ATOM 846 N N . LYS A 1 116 ? -10.999 -9.522 -7.987 1.00 85.12 116 LYS A N 1
ATOM 847 C CA . LYS A 1 116 ? -9.649 -10.068 -7.831 1.00 85.12 116 LYS A CA 1
ATOM 848 C C . LYS A 1 116 ? -8.746 -9.053 -7.146 1.00 85.12 116 LYS A C 1
ATOM 850 O O . LYS A 1 116 ? -8.984 -7.857 -7.244 1.00 85.12 116 LYS A O 1
ATOM 855 N N . ASN A 1 117 ? -7.711 -9.561 -6.483 1.00 87.00 117 ASN A N 1
ATOM 856 C CA . ASN A 1 117 ? -6.635 -8.726 -5.968 1.00 87.00 117 ASN A CA 1
ATOM 857 C C . ASN A 1 117 ? -5.822 -8.191 -7.131 1.00 87.00 117 ASN A C 1
ATOM 859 O O . ASN A 1 117 ? -5.362 -8.974 -7.969 1.00 87.00 117 ASN A O 1
ATOM 863 N N . ASP A 1 118 ? -5.616 -6.886 -7.133 1.00 90.75 118 ASP A N 1
ATOM 864 C CA . ASP A 1 118 ? -4.611 -6.252 -7.961 1.00 90.75 118 ASP A CA 1
ATOM 865 C C . ASP A 1 118 ? -3.218 -6.740 -7.555 1.00 90.75 118 ASP A C 1
ATOM 867 O O . ASP A 1 118 ? -3.008 -7.296 -6.472 1.00 90.75 118 ASP A O 1
ATOM 871 N N . VAL A 1 119 ? -2.249 -6.608 -8.456 1.00 91.88 119 VAL A N 1
ATOM 872 C CA . VAL A 1 119 ? -0.901 -7.140 -8.228 1.00 91.88 119 VAL A CA 1
ATOM 873 C C . VAL A 1 119 ? 0.162 -6.178 -8.726 1.00 91.88 119 VAL A C 1
ATOM 875 O O . VAL A 1 119 ? -0.034 -5.460 -9.703 1.00 91.88 119 VAL A O 1
ATOM 878 N N . CYS A 1 120 ? 1.317 -6.194 -8.069 1.00 92.25 120 CYS A N 1
ATOM 879 C CA . CYS A 1 120 ? 2.510 -5.550 -8.596 1.00 92.25 120 CYS A CA 1
ATOM 880 C C . CYS A 1 120 ? 3.031 -6.385 -9.771 1.00 92.25 120 CYS A C 1
ATOM 882 O O . CYS A 1 120 ? 3.225 -7.597 -9.640 1.00 92.25 120 CYS A O 1
ATOM 884 N N . VAL A 1 121 ? 3.223 -5.750 -10.923 1.00 89.62 121 VAL A N 1
ATOM 885 C CA . VAL A 1 121 ? 3.797 -6.382 -12.114 1.00 89.62 121 VAL A CA 1
ATOM 886 C C . VAL A 1 121 ? 5.021 -5.614 -12.559 1.00 89.62 121 VAL A C 1
ATOM 888 O O . VAL A 1 121 ? 5.036 -4.385 -12.524 1.00 89.62 121 VAL A O 1
ATOM 891 N N . TYR A 1 122 ? 6.032 -6.341 -13.024 1.00 88.62 122 TYR A N 1
ATOM 892 C CA . TYR A 1 122 ? 7.214 -5.730 -13.611 1.00 88.62 122 TYR A CA 1
ATOM 893 C C . TYR A 1 122 ? 6.824 -4.915 -14.848 1.00 88.62 122 TYR A C 1
ATOM 895 O O . TYR A 1 122 ? 6.337 -5.468 -15.838 1.00 88.62 122 TYR A O 1
ATOM 903 N N . ALA A 1 123 ? 7.061 -3.610 -14.793 1.00 76.81 123 ALA A N 1
ATOM 904 C CA . ALA A 1 123 ? 6.901 -2.711 -15.918 1.00 76.81 123 ALA A CA 1
ATOM 905 C C . ALA A 1 123 ? 8.291 -2.186 -16.295 1.00 76.81 123 ALA A C 1
ATOM 907 O O . ALA A 1 123 ? 8.848 -1.352 -15.576 1.00 76.81 123 ALA A O 1
ATOM 908 N N . PRO A 1 124 ? 8.890 -2.670 -17.396 1.00 60.47 124 PRO A N 1
ATOM 909 C CA . PRO A 1 124 ? 10.110 -2.067 -17.903 1.00 60.47 124 PRO A CA 1
ATOM 910 C C . PRO A 1 124 ? 9.798 -0.616 -18.284 1.00 60.47 124 PRO A C 1
ATOM 912 O O . PRO A 1 124 ? 9.096 -0.353 -19.259 1.00 60.47 124 PRO A O 1
ATOM 915 N N . ILE A 1 125 ? 10.288 0.321 -17.479 1.00 56.81 125 ILE A N 1
ATOM 916 C CA . ILE A 1 125 ? 10.384 1.734 -17.839 1.00 56.81 125 ILE A CA 1
ATOM 917 C C . ILE A 1 125 ? 11.306 1.831 -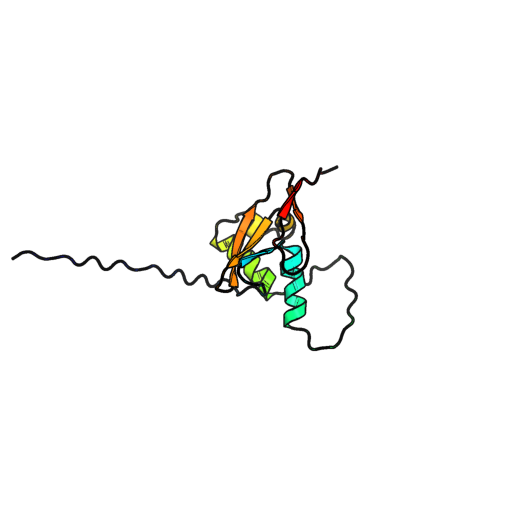19.065 1.00 56.81 125 ILE A C 1
ATOM 919 O O . ILE A 1 125 ? 12.519 1.666 -18.942 1.00 56.81 125 ILE A O 1
ATOM 923 N N . PHE A 1 126 ? 10.712 1.982 -20.252 1.00 49.97 126 PHE A N 1
ATOM 924 C CA . PHE A 1 126 ? 11.408 2.202 -21.525 1.00 49.97 126 PHE A CA 1
ATOM 925 C C . PHE A 1 126 ? 11.585 3.694 -21.802 1.00 49.97 126 PHE A C 1
ATOM 927 O O . PHE A 1 126 ? 10.627 4.457 -21.535 1.00 49.97 126 PHE A O 1
#

Foldseek 3Di:
DDDDDDPPPPPPPPPLPQLQQPDDAQAKDQLLVSQVSLVVVPDDPDDDDDDPDDDSNGNPSSLSNQLSQCVVVVVPPCSVDVVQSQQKMWHQHPSSRIDIDGHPPQWGWDDPDPPHHIDTDGDPPD

Sequence (126 aa):
MMLTAIITAAALAFAASASAATCTPGLDYCSNVLLDVGELALREPTGLLNKTHSSVNSDPSNSNAISQTLQNSGGGSYANDQSSWYSLIFHCNNDHSLTWRECGYYELCANQGSGKNDVCVYAPIF

Organism: Aspergillus vadensis (strain CBS 113365 / IMI 142717 / IBT 24658) (NCBI:txid1448311)